Protein AF-A0A202DTF2-F1 (afdb_monomer)

Radius of gyration: 16.33 Å; Cα contacts (8 Å, |Δi|>4): 282; chains: 1; bounding box: 40×39×42 Å

Nearest PDB structures (foldseek):
  6gn6-assembly1_B  TM=9.237E-01  e=2.136E-14  Paenibacillus thiaminolyticus
  4jl2-assembly1_A  TM=9.033E-01  e=3.426E-12  Bacteroides thetaiotaomicron VPI-5482
  2wvv-assembly2_C  TM=9.113E-01  e=7.337E-12  Bacteroides thetaiotaomicron VPI-5482
  1hl9-assembly1_A  TM=7.626E-01  e=3.462E-09  Thermotoga maritima MSB8
  2wsp-assembly1_A  TM=7.696E-01  e=7.416E-09  Thermotoga maritima MSB8

Sequence (164 aa):
MAKQAGMKYIVITSKHHDGFCLWDSKQTDFDVMSTPFKRDILKELAEACRKHGLKLCFYHSIMDWHHPDYLPRRSWETERSTEGADYQRYIKYMKNQLAELLTDYGDLGVLWFDGEWESTWTPEMGHDLYNYVRNYQPDIIINNRVGAGRSGMEGLNRDGEYAG

Secondary structure (DSSP, 8-state):
-TTTTT--EEEEEEE-TT--BSS--TT-SSBGGGSTT-S-HHHHHHHHHHHHTPEEEEEEES--SS-TT--PPPTT-SS---TT--HHHHHHHHHHHHHHHHHHS-S-SEEEEE-TTSTTS-HHHHHHHHHHHHHH-TT-EE-TTSSS-B-GGG-PBPSS----

Structure (mmCIF, N/CA/C/O backbone):
data_AF-A0A202DTF2-F1
#
_entry.id   AF-A0A202DTF2-F1
#
loop_
_atom_site.group_PDB
_atom_site.id
_atom_site.type_symbol
_atom_site.label_atom_id
_atom_site.label_alt_id
_atom_site.label_comp_id
_atom_site.label_asym_id
_atom_site.label_entity_id
_atom_site.label_seq_id
_atom_site.pdbx_PDB_ins_code
_atom_site.Cartn_x
_atom_site.Cartn_y
_atom_site.Cartn_z
_atom_site.occupancy
_atom_site.B_iso_or_equiv
_atom_site.auth_seq_id
_atom_site.auth_comp_id
_atom_site.auth_asym_id
_atom_site.auth_atom_id
_atom_si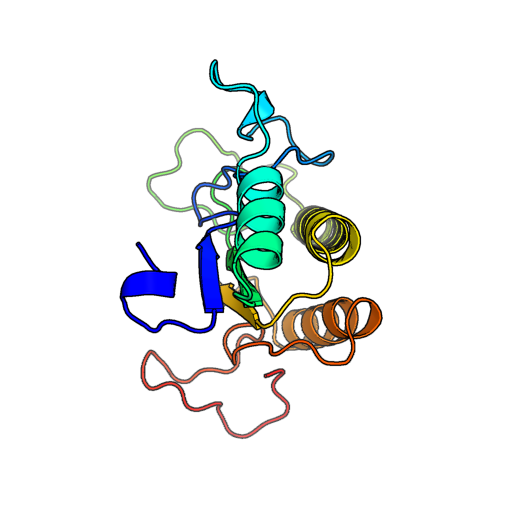te.pdbx_PDB_model_num
ATOM 1 N N . MET A 1 1 ? -24.387 -1.218 9.834 1.00 91.62 1 MET A N 1
ATOM 2 C CA . MET A 1 1 ? -24.079 -2.510 9.188 1.00 91.62 1 MET A CA 1
ATOM 3 C C . MET A 1 1 ? -23.075 -3.351 9.983 1.00 91.62 1 MET A C 1
ATOM 5 O O . MET A 1 1 ? -23.537 -4.163 10.767 1.00 91.62 1 MET A O 1
ATOM 9 N N . ALA A 1 2 ? -21.749 -3.150 9.887 1.00 96.75 2 ALA A N 1
ATOM 10 C CA . ALA A 1 2 ? -20.750 -4.048 10.509 1.00 96.75 2 ALA A CA 1
ATOM 11 C C . ALA A 1 2 ? -20.947 -4.278 12.024 1.00 96.75 2 ALA A C 1
ATOM 13 O O . ALA A 1 2 ? -21.015 -5.417 12.479 1.00 96.75 2 ALA A O 1
ATOM 14 N N . LYS A 1 3 ? -21.157 -3.205 12.802 1.00 96.00 3 LYS A N 1
ATOM 15 C CA . LYS A 1 3 ? -21.460 -3.307 14.242 1.00 96.00 3 LYS A CA 1
ATOM 16 C C . LYS A 1 3 ? -22.728 -4.120 14.535 1.00 96.00 3 LYS A C 1
ATOM 18 O O . LYS A 1 3 ? -22.747 -4.899 15.479 1.00 96.00 3 LYS A O 1
ATOM 23 N N . GLN A 1 4 ? -23.783 -3.936 13.738 1.00 97.00 4 GLN A N 1
ATOM 24 C CA . GLN A 1 4 ? -25.049 -4.667 13.904 1.00 97.00 4 GLN A CA 1
ATOM 25 C C . GLN A 1 4 ? -24.884 -6.153 13.575 1.00 97.00 4 GLN A C 1
ATOM 27 O O . GLN A 1 4 ? -25.537 -6.980 14.196 1.00 97.00 4 GLN A O 1
ATOM 32 N N . ALA A 1 5 ? -23.972 -6.488 12.660 1.00 98.00 5 ALA A N 1
ATOM 33 C CA . ALA A 1 5 ? -23.590 -7.865 12.361 1.00 98.00 5 ALA A CA 1
ATOM 34 C C . ALA A 1 5 ? -22.673 -8.495 13.433 1.00 98.00 5 ALA A C 1
ATOM 36 O O . ALA A 1 5 ? -22.264 -9.640 13.288 1.00 98.00 5 ALA A O 1
ATOM 37 N N . GLY A 1 6 ? -22.315 -7.762 14.496 1.00 98.00 6 GLY A N 1
ATOM 38 C CA . GLY A 1 6 ? -21.462 -8.263 15.578 1.00 98.00 6 GLY A CA 1
ATOM 39 C C . GLY A 1 6 ? -19.961 -8.276 15.269 1.00 98.00 6 GLY A C 1
ATOM 40 O O . GLY A 1 6 ? -19.181 -8.732 16.107 1.00 98.00 6 GLY A O 1
ATOM 41 N N . MET A 1 7 ? -19.540 -7.743 14.116 1.00 98.44 7 MET A N 1
ATOM 42 C CA . MET A 1 7 ? -18.126 -7.637 13.742 1.00 98.44 7 MET A CA 1
ATOM 43 C C . MET A 1 7 ? -17.355 -6.761 14.736 1.00 98.44 7 MET A C 1
ATOM 45 O O . MET A 1 7 ? -17.916 -5.855 15.358 1.00 98.44 7 MET A O 1
ATOM 49 N N . LYS A 1 8 ? -16.054 -7.032 14.876 1.00 98.19 8 LYS A N 1
ATOM 50 C CA . LYS A 1 8 ? -15.144 -6.298 15.776 1.00 98.19 8 LYS A CA 1
ATOM 51 C C . LYS A 1 8 ? -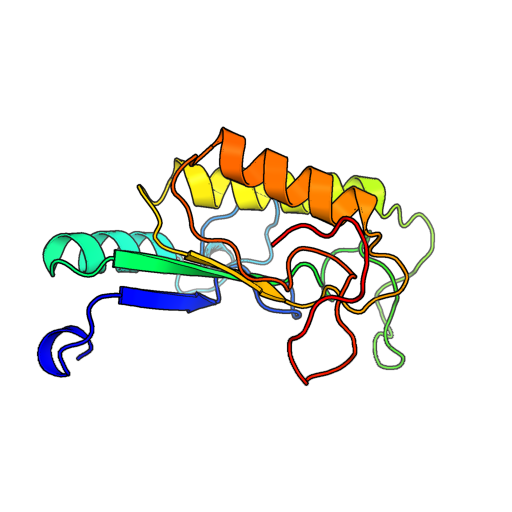14.093 -5.474 15.041 1.00 98.19 8 LYS A C 1
ATOM 53 O O . LYS A 1 8 ? -13.514 -4.568 15.631 1.00 98.19 8 LYS A O 1
ATOM 58 N N . TYR A 1 9 ? -13.878 -5.762 13.764 1.00 98.38 9 TYR A N 1
ATOM 59 C CA . TYR A 1 9 ? -12.930 -5.061 12.916 1.00 98.38 9 TYR A CA 1
ATOM 60 C C . TYR A 1 9 ? -13.428 -5.022 11.471 1.00 98.38 9 TYR A C 1
ATOM 62 O O . TYR A 1 9 ? -14.355 -5.751 11.109 1.00 98.38 9 TYR A O 1
ATOM 70 N N . ILE A 1 10 ? -12.820 -4.159 10.663 1.00 98.19 10 ILE A N 1
ATOM 71 C CA . ILE A 1 10 ? -13.033 -4.066 9.215 1.00 98.19 10 ILE A CA 1
ATOM 72 C C . ILE A 1 10 ? -11.659 -4.065 8.553 1.00 98.19 10 ILE A C 1
ATOM 74 O O . ILE A 1 10 ? -10.811 -3.282 8.961 1.00 98.19 10 ILE A O 1
ATOM 78 N N . VAL A 1 11 ? -11.461 -4.898 7.529 1.00 98.62 11 VAL A N 1
ATOM 79 C CA . VAL A 1 11 ? -10.317 -4.801 6.607 1.00 98.62 11 VAL A CA 1
ATOM 80 C C . VAL A 1 11 ? -10.834 -4.205 5.306 1.00 98.62 11 VAL A C 1
ATOM 82 O O . VAL A 1 11 ? -11.719 -4.791 4.684 1.00 98.62 11 VAL A O 1
ATOM 85 N N . ILE A 1 12 ? -10.316 -3.045 4.911 1.00 98.75 12 ILE A N 1
ATOM 86 C CA . ILE A 1 12 ? -10.685 -2.386 3.652 1.00 98.75 12 ILE A CA 1
ATOM 87 C C . ILE A 1 12 ? -9.476 -2.262 2.727 1.00 98.75 12 ILE A C 1
ATOM 89 O O . ILE A 1 12 ? -8.359 -2.039 3.187 1.00 98.75 12 ILE A O 1
ATOM 93 N N . THR A 1 13 ? -9.699 -2.388 1.422 1.00 98.81 13 THR A N 1
ATOM 94 C CA . THR A 1 13 ? -8.693 -2.128 0.388 1.00 98.81 13 THR A CA 1
ATOM 95 C C . THR A 1 13 ? -8.269 -0.665 0.425 1.00 98.81 13 THR A C 1
ATOM 97 O O . THR A 1 13 ? -9.034 0.196 0.009 1.00 98.81 13 THR A O 1
ATOM 100 N N . SER A 1 14 ? -7.062 -0.374 0.912 1.00 98.81 14 SER A N 1
ATOM 101 C CA . SER A 1 14 ? -6.480 0.969 0.788 1.00 98.81 14 SER A CA 1
ATOM 102 C C . SER A 1 14 ? -6.108 1.251 -0.669 1.00 98.81 14 SER A C 1
ATOM 104 O O . SER A 1 14 ? -6.544 2.251 -1.233 1.00 98.81 14 SER A O 1
ATOM 106 N N . LYS A 1 15 ? -5.367 0.315 -1.275 1.00 98.88 15 LYS A N 1
ATOM 107 C CA . LYS A 1 15 ? -4.959 0.268 -2.682 1.00 98.88 15 LYS A CA 1
ATOM 108 C C . LYS A 1 15 ? -5.003 -1.180 -3.172 1.00 98.88 15 LYS A C 1
ATOM 110 O O . LYS A 1 15 ? -4.487 -2.066 -2.482 1.00 98.88 15 LYS A O 1
ATOM 115 N N . HIS A 1 16 ? -5.605 -1.430 -4.334 1.00 98.75 16 HIS A N 1
ATOM 116 C CA . HIS A 1 16 ? -5.579 -2.743 -4.991 1.00 98.75 16 HIS A CA 1
ATOM 117 C C . HIS A 1 16 ? -4.465 -2.807 -6.053 1.00 98.75 16 HIS A C 1
ATOM 119 O O . HIS A 1 16 ? -3.661 -1.887 -6.169 1.00 98.75 16 HIS A O 1
ATOM 125 N N . HIS A 1 17 ? -4.378 -3.898 -6.820 1.00 98.12 17 HIS A N 1
ATOM 126 C CA . HIS A 1 17 ? -3.375 -4.038 -7.881 1.00 98.12 17 HIS A CA 1
ATOM 127 C C . HIS A 1 17 ? -3.495 -2.971 -8.974 1.00 98.12 17 HIS A C 1
ATOM 129 O O . HIS A 1 17 ? -2.508 -2.689 -9.638 1.00 98.12 17 HIS A O 1
ATOM 135 N N . ASP A 1 18 ? -4.675 -2.374 -9.169 1.00 97.44 18 ASP A N 1
ATOM 136 C CA . ASP A 1 18 ? -4.860 -1.274 -10.121 1.00 97.44 18 ASP A CA 1
ATOM 137 C C . ASP A 1 18 ? -4.082 -0.004 -9.744 1.00 97.44 18 ASP A C 1
ATOM 139 O O . ASP A 1 18 ? -3.877 0.834 -10.613 1.00 97.44 18 ASP A O 1
ATOM 143 N N . GLY A 1 19 ? -3.624 0.124 -8.494 1.00 98.25 19 GLY A N 1
ATOM 144 C CA . GLY A 1 19 ? -2.871 1.271 -7.993 1.00 98.25 19 GLY A CA 1
ATOM 145 C C . GLY A 1 19 ? -3.727 2.424 -7.455 1.00 98.25 19 GLY A C 1
ATOM 146 O O . GLY A 1 19 ? -3.171 3.381 -6.919 1.00 98.25 19 GLY A O 1
ATOM 147 N N . PHE A 1 20 ? -5.060 2.356 -7.545 1.00 98.81 20 PHE A N 1
ATOM 148 C CA . PHE A 1 20 ? -5.932 3.451 -7.120 1.00 98.81 20 PHE A CA 1
ATOM 149 C C . PHE A 1 20 ? -6.031 3.533 -5.595 1.00 98.81 20 PHE A C 1
ATOM 151 O O . PHE A 1 20 ? -6.396 2.563 -4.923 1.00 98.81 20 PHE A O 1
ATOM 158 N N . CYS A 1 21 ? -5.731 4.706 -5.042 1.00 98.88 21 CYS A N 1
ATOM 159 C CA . CYS A 1 21 ? -5.707 4.925 -3.598 1.00 98.88 21 CYS A CA 1
ATOM 160 C C . CYS A 1 21 ? -7.057 5.458 -3.087 1.00 98.88 21 CYS A C 1
ATOM 162 O O . CYS A 1 21 ? -7.572 6.462 -3.576 1.00 98.88 21 CYS A O 1
ATOM 164 N N . LEU A 1 22 ? -7.635 4.815 -2.063 1.00 98.88 22 LEU A N 1
ATOM 165 C CA . LEU A 1 22 ? -8.888 5.263 -1.425 1.00 98.88 22 LEU A CA 1
ATOM 166 C C . LEU A 1 22 ? -8.699 6.401 -0.404 1.00 98.88 22 LEU A C 1
ATOM 168 O O . LEU A 1 22 ? -9.644 6.759 0.304 1.00 98.88 22 LEU A O 1
ATOM 172 N N . TRP A 1 23 ? -7.497 6.960 -0.315 1.00 98.81 23 TRP A N 1
ATOM 173 C CA . TRP A 1 23 ? -7.150 8.066 0.569 1.00 98.81 23 TRP A CA 1
ATOM 174 C C . TRP A 1 23 ? -6.450 9.187 -0.196 1.00 98.81 23 TRP A C 1
ATOM 176 O O . TRP A 1 23 ? -6.119 9.006 -1.362 1.00 98.81 23 TRP A O 1
ATOM 186 N N . ASP A 1 24 ? -6.254 10.331 0.458 1.00 98.62 24 ASP A N 1
ATOM 187 C CA . ASP A 1 24 ? -5.501 11.475 -0.076 1.00 98.62 24 ASP A CA 1
ATOM 188 C C . ASP A 1 24 ? -3.991 11.193 0.019 1.00 98.62 24 ASP A C 1
ATOM 190 O O . ASP A 1 24 ? -3.358 11.486 1.040 1.00 98.62 24 ASP A O 1
ATOM 194 N N . SER A 1 25 ? -3.425 10.524 -0.993 1.00 98.56 25 SER A N 1
ATOM 195 C CA . SER A 1 25 ? -2.017 10.118 -0.958 1.00 98.56 25 SER A CA 1
ATOM 196 C C . SER A 1 25 ? -1.130 11.223 -1.503 1.00 98.56 25 SER A C 1
ATOM 198 O O . SER A 1 25 ? -1.290 11.674 -2.629 1.00 98.56 25 SER A O 1
ATOM 200 N N . LYS A 1 26 ? -0.077 11.594 -0.769 1.00 98.56 26 LYS A N 1
ATOM 201 C CA . LYS A 1 26 ? 0.871 12.619 -1.248 1.00 98.56 26 LYS A CA 1
ATOM 202 C C . LYS A 1 26 ? 1.859 12.064 -2.272 1.00 98.56 26 LYS A C 1
ATOM 204 O O . LYS A 1 26 ? 2.705 12.806 -2.767 1.00 98.56 26 LYS A O 1
ATOM 209 N N . GLN A 1 27 ? 1.807 10.759 -2.544 1.00 98.50 27 GLN A N 1
ATOM 210 C CA . GLN A 1 27 ? 2.732 10.093 -3.455 1.00 98.50 27 GLN A CA 1
ATOM 211 C C . GLN A 1 27 ? 2.205 10.017 -4.895 1.00 98.50 27 GLN A C 1
ATOM 213 O O . GLN A 1 27 ? 2.994 9.764 -5.804 1.00 98.50 27 GLN A O 1
ATOM 218 N N . THR A 1 28 ? 0.900 10.181 -5.129 1.00 98.38 28 THR A N 1
ATOM 219 C CA . THR A 1 28 ? 0.294 10.012 -6.457 1.00 98.38 28 THR A CA 1
ATOM 220 C C . THR A 1 28 ? -0.975 10.836 -6.612 1.00 98.38 28 THR A C 1
ATOM 222 O O . THR A 1 28 ? -1.715 10.995 -5.655 1.00 98.38 28 THR A O 1
ATOM 225 N N . ASP A 1 29 ? -1.265 11.268 -7.838 1.00 98.19 29 ASP A N 1
ATOM 226 C CA . ASP A 1 29 ? -2.572 11.826 -8.192 1.00 98.19 29 ASP A CA 1
ATOM 227 C C . ASP A 1 29 ? -3.587 10.726 -8.571 1.00 98.19 29 ASP A C 1
ATOM 229 O O . ASP A 1 29 ? -4.739 11.027 -8.874 1.00 98.19 29 ASP A O 1
ATOM 233 N N . PHE A 1 30 ? -3.205 9.443 -8.603 1.00 98.50 30 PHE A N 1
ATOM 234 C CA . PHE A 1 30 ? -4.118 8.338 -8.919 1.00 98.50 30 PHE A CA 1
ATOM 235 C C . PHE A 1 30 ? -4.871 7.856 -7.674 1.00 98.50 30 PHE A C 1
ATOM 237 O O . PHE A 1 30 ? -4.721 6.728 -7.196 1.00 98.50 30 PHE A O 1
ATOM 244 N N . ASP A 1 31 ? -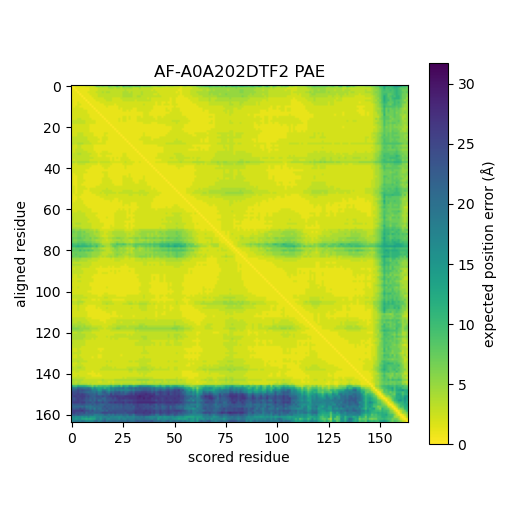5.683 8.756 -7.130 1.00 98.75 31 ASP A N 1
ATOM 245 C CA . ASP A 1 31 ? -6.387 8.561 -5.872 1.00 98.75 31 ASP A CA 1
ATOM 246 C C . ASP A 1 31 ? -7.810 9.147 -5.863 1.00 98.75 31 ASP A C 1
ATOM 248 O O . ASP A 1 31 ? -8.303 9.744 -6.833 1.00 98.75 31 ASP A O 1
ATOM 252 N N . VAL A 1 32 ? -8.506 8.964 -4.739 1.00 98.69 32 VAL A N 1
ATOM 253 C CA . VAL A 1 32 ? -9.874 9.457 -4.543 1.00 98.69 32 VAL A CA 1
ATOM 254 C C . VAL A 1 32 ? -9.986 10.976 -4.682 1.00 98.69 32 VAL A C 1
ATOM 256 O O . VAL A 1 32 ? -11.031 11.472 -5.128 1.00 98.69 32 VAL A O 1
ATOM 259 N N . MET A 1 33 ? -8.920 11.717 -4.381 1.00 98.50 33 MET A N 1
ATOM 260 C CA . MET A 1 33 ? -8.880 13.171 -4.474 1.00 98.50 33 MET A CA 1
ATOM 261 C C . MET A 1 33 ? -8.778 13.664 -5.913 1.00 98.50 33 MET A C 1
ATOM 263 O O . MET A 1 33 ? -9.146 14.809 -6.177 1.00 98.50 33 MET A O 1
ATOM 267 N N . SER A 1 34 ? -8.446 12.805 -6.873 1.00 98.44 34 SER A N 1
ATOM 268 C CA . SE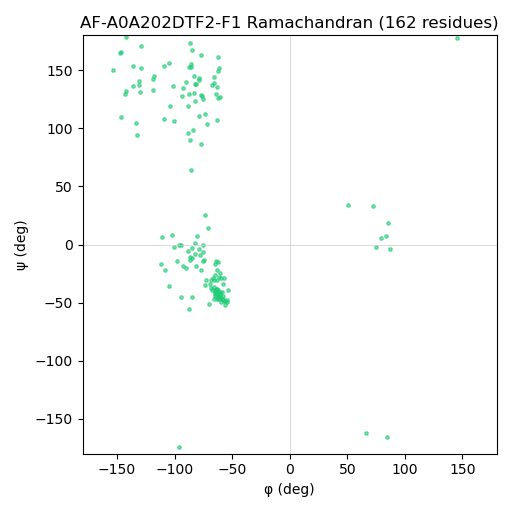R A 1 34 ? -8.559 13.098 -8.308 1.00 98.44 34 SER A CA 1
ATOM 269 C C . SER A 1 34 ? -9.945 12.829 -8.902 1.00 98.44 34 SER A C 1
ATOM 271 O O . SER A 1 34 ? -10.273 13.350 -9.967 1.00 98.44 34 SER A O 1
ATOM 273 N N . THR A 1 35 ? -10.846 12.161 -8.182 1.00 98.50 35 THR A N 1
ATOM 274 C CA . THR A 1 35 ? -12.234 11.923 -8.634 1.00 98.50 35 THR A CA 1
ATOM 275 C C . THR A 1 35 ? -13.168 13.102 -8.318 1.00 98.50 35 THR A C 1
ATOM 277 O O . THR A 1 35 ? -12.810 13.951 -7.506 1.00 98.50 35 THR A O 1
ATOM 280 N N . PRO A 1 36 ? -14.396 13.182 -8.867 1.00 98.56 36 PRO A N 1
ATOM 281 C CA . PRO A 1 36 ? -15.383 14.181 -8.437 1.00 98.56 36 PRO A CA 1
ATOM 282 C C . PRO A 1 36 ? -15.822 14.074 -6.964 1.00 98.56 36 PRO A C 1
ATOM 284 O O . PRO A 1 36 ? -16.434 15.010 -6.457 1.00 98.56 36 PRO A O 1
ATOM 287 N N . PHE A 1 37 ? -15.539 12.958 -6.275 1.00 98.56 37 PHE A N 1
ATOM 288 C CA . PHE A 1 37 ? -15.971 12.740 -4.890 1.00 98.56 37 PHE A CA 1
ATOM 289 C C . PHE A 1 37 ? -15.175 13.574 -3.872 1.00 98.56 37 PHE A C 1
ATOM 291 O O . PHE A 1 37 ? -15.762 14.041 -2.896 1.00 98.56 37 PHE A O 1
ATOM 298 N N . LYS A 1 38 ? -13.873 13.802 -4.123 1.00 97.56 38 LYS A N 1
ATOM 299 C CA . LYS A 1 38 ? -12.989 14.740 -3.392 1.00 97.56 38 LYS A CA 1
ATOM 300 C C . LYS A 1 38 ? -13.000 14.599 -1.860 1.00 97.56 38 LYS A C 1
ATOM 302 O O . LYS A 1 38 ? -12.894 15.594 -1.143 1.00 97.56 38 LYS A O 1
ATOM 307 N N . ARG A 1 39 ? -13.165 13.378 -1.349 1.00 98.56 39 ARG A N 1
ATOM 308 C CA . ARG A 1 39 ? -13.201 13.076 0.088 1.00 98.56 39 ARG A CA 1
ATOM 309 C C . ARG A 1 39 ? -12.365 11.839 0.374 1.00 98.56 39 ARG A C 1
ATOM 311 O O . ARG A 1 39 ? -12.489 10.845 -0.338 1.00 98.56 39 ARG A O 1
ATOM 318 N N . ASP A 1 40 ? -11.572 11.902 1.437 1.00 98.69 40 ASP A N 1
ATOM 319 C CA . ASP A 1 40 ? -10.764 10.779 1.909 1.00 98.69 40 ASP A CA 1
ATOM 320 C C . ASP A 1 40 ? -11.670 9.706 2.538 1.00 98.69 40 ASP A C 1
ATOM 322 O O . ASP A 1 40 ? -12.163 9.847 3.664 1.00 98.69 40 ASP A O 1
ATOM 326 N N . ILE A 1 41 ? -11.899 8.625 1.788 1.00 98.75 41 ILE A N 1
ATOM 327 C CA . ILE A 1 41 ? -12.776 7.522 2.194 1.00 98.75 41 ILE A CA 1
ATOM 328 C C . ILE A 1 41 ? -12.201 6.806 3.418 1.00 98.75 41 ILE A C 1
ATOM 330 O O . ILE A 1 41 ? -12.957 6.436 4.323 1.00 98.75 41 ILE A O 1
ATOM 334 N N . LEU A 1 42 ? -10.880 6.606 3.471 1.00 98.81 42 LEU A N 1
ATOM 335 C CA . LEU A 1 42 ? -10.248 5.903 4.585 1.00 98.81 42 LEU A CA 1
ATOM 336 C C . LEU A 1 42 ? -10.328 6.719 5.874 1.00 98.81 42 LEU A C 1
ATOM 338 O O . LEU A 1 42 ? -10.581 6.144 6.933 1.00 98.81 42 LEU A O 1
ATOM 342 N N . LYS A 1 43 ? -10.197 8.047 5.797 1.00 98.69 43 LYS A N 1
ATOM 343 C CA . LYS A 1 43 ? -10.306 8.930 6.966 1.00 98.69 43 LYS A CA 1
ATOM 344 C C . LYS A 1 43 ? -11.713 8.919 7.547 1.00 98.69 43 LYS A C 1
ATOM 346 O O . LYS A 1 43 ? -11.884 8.726 8.751 1.00 98.69 43 LYS A O 1
ATOM 351 N N . GLU A 1 44 ? -12.728 9.046 6.698 1.00 98.69 44 GLU A N 1
ATOM 352 C CA . GLU A 1 44 ? -14.123 8.971 7.138 1.00 98.69 44 GLU A CA 1
ATOM 353 C C . GLU A 1 44 ? -14.465 7.602 7.738 1.00 98.69 44 GLU A C 1
ATOM 355 O O . GLU A 1 44 ? -15.157 7.510 8.760 1.00 98.69 44 GLU A O 1
ATOM 360 N N . LEU A 1 45 ? -13.939 6.521 7.151 1.00 98.56 45 LEU A N 1
ATOM 361 C CA . LEU A 1 45 ? -14.113 5.181 7.698 1.00 98.56 45 LEU A CA 1
ATOM 362 C C . LEU A 1 45 ? -13.383 5.007 9.035 1.00 98.56 45 LEU A C 1
ATOM 364 O O . LEU A 1 45 ? -13.939 4.381 9.940 1.00 98.56 45 LEU A O 1
ATOM 368 N N . ALA A 1 46 ? -12.180 5.562 9.192 1.00 98.56 46 ALA A N 1
ATOM 369 C CA . ALA A 1 46 ? -11.429 5.525 10.443 1.00 98.56 46 ALA A CA 1
ATOM 370 C C . ALA A 1 46 ? -12.198 6.219 11.575 1.00 98.56 46 ALA A C 1
ATOM 372 O O . ALA A 1 46 ? -12.364 5.664 12.669 1.00 98.56 46 ALA A O 1
ATOM 373 N N . GLU A 1 47 ? -12.758 7.396 11.297 1.00 98.56 47 GLU A N 1
ATOM 374 C CA . GLU A 1 47 ? -13.605 8.128 12.237 1.00 98.56 47 GLU A CA 1
ATOM 375 C C . GLU A 1 47 ? -14.865 7.337 12.612 1.00 98.56 47 GLU A C 1
ATOM 377 O O . GLU A 1 47 ? -15.201 7.229 13.798 1.00 98.56 47 GLU A O 1
ATOM 382 N N . ALA A 1 48 ? -15.530 6.724 11.628 1.00 98.31 48 ALA A N 1
ATOM 383 C CA . ALA A 1 48 ? -16.699 5.884 11.859 1.00 98.31 48 ALA A CA 1
ATOM 384 C C . ALA A 1 48 ? -16.364 4.623 12.677 1.00 98.31 48 ALA A C 1
ATOM 386 O O . ALA A 1 48 ? -17.102 4.276 13.604 1.00 98.31 48 ALA A O 1
ATOM 387 N N . CYS A 1 49 ? -15.244 3.956 12.388 1.00 98.31 49 CYS A N 1
ATOM 388 C CA . CYS A 1 49 ? -14.778 2.787 13.132 1.00 98.31 49 CYS A CA 1
ATOM 389 C C . CYS A 1 49 ? -14.536 3.137 14.603 1.00 98.31 49 CYS A C 1
ATOM 391 O O . CYS A 1 49 ? -15.113 2.498 15.488 1.00 98.31 49 CYS A O 1
ATOM 393 N N . ARG A 1 50 ? -13.802 4.227 14.865 1.00 97.62 50 ARG A N 1
ATOM 394 C CA . ARG A 1 50 ? -13.562 4.748 16.218 1.00 97.62 50 ARG A CA 1
ATOM 395 C C . ARG A 1 50 ? -14.867 5.071 16.946 1.00 97.62 50 ARG A C 1
ATOM 397 O O . ARG A 1 50 ? -15.061 4.628 18.075 1.00 97.62 50 ARG A O 1
ATOM 404 N N . LYS A 1 51 ? -15.798 5.773 16.291 1.00 98.12 51 LYS A N 1
ATOM 405 C CA . LYS A 1 51 ? -17.120 6.105 16.856 1.00 98.12 51 LYS A CA 1
ATOM 406 C C . LYS A 1 51 ? -17.917 4.863 17.257 1.00 98.12 51 LYS A C 1
ATOM 408 O O . LYS A 1 51 ? -18.695 4.898 18.211 1.00 98.12 51 LYS A O 1
ATOM 413 N N . HIS A 1 52 ? -17.766 3.770 16.517 1.00 97.81 52 HIS A N 1
ATOM 414 C CA . HIS A 1 52 ? -18.564 2.565 16.709 1.00 97.81 52 HIS A CA 1
ATOM 415 C C . HIS A 1 52 ? -17.861 1.450 17.490 1.00 97.81 52 HIS A C 1
ATOM 417 O O . HIS A 1 52 ? -18.526 0.456 17.797 1.00 97.81 52 HIS A O 1
ATOM 423 N N . GLY A 1 53 ? -16.597 1.642 17.882 1.00 97.25 53 GLY A N 1
ATOM 424 C CA . GLY A 1 53 ? -15.802 0.647 18.604 1.00 97.25 53 GLY A CA 1
ATOM 425 C C . GLY A 1 53 ? -15.380 -0.530 17.722 1.00 97.25 53 GLY A C 1
ATOM 426 O O . GLY A 1 53 ? -15.348 -1.664 18.193 1.00 97.25 53 GLY A O 1
ATOM 427 N N . LEU A 1 54 ? -15.131 -0.275 16.435 1.00 98.31 54 LEU A N 1
ATOM 428 C CA . LEU A 1 54 ? -14.572 -1.240 15.490 1.00 98.31 54 LEU A CA 1
ATOM 429 C C . LEU A 1 54 ? -13.084 -0.939 15.300 1.00 98.31 54 LEU A C 1
ATOM 431 O O . LEU A 1 54 ? -12.710 0.222 15.136 1.00 98.31 54 LEU A O 1
ATOM 435 N N . LYS A 1 55 ? -12.241 -1.972 15.293 1.00 98.44 55 LYS A N 1
ATOM 436 C CA . LYS A 1 55 ? -10.824 -1.831 14.945 1.00 98.44 55 LYS A CA 1
ATOM 437 C C . LYS A 1 55 ? -10.693 -1.676 13.427 1.00 98.44 55 LYS A C 1
ATOM 439 O O . LYS A 1 55 ? -11.253 -2.471 12.670 1.00 98.44 55 LYS A O 1
ATOM 444 N N . LEU A 1 56 ? -9.990 -0.641 12.984 1.00 98.69 56 LEU A N 1
ATOM 445 C CA . LEU A 1 56 ? -9.704 -0.438 11.568 1.00 98.69 56 LEU A CA 1
ATOM 446 C C . LEU A 1 56 ? -8.494 -1.279 11.161 1.00 98.69 56 LEU A C 1
ATOM 448 O O . LEU A 1 56 ? -7.499 -1.338 11.883 1.00 98.69 56 LEU A O 1
ATOM 452 N N . CYS A 1 57 ? -8.583 -1.905 9.999 1.00 98.81 57 CYS A N 1
ATOM 453 C CA . CYS A 1 57 ? -7.512 -2.651 9.367 1.00 98.81 57 CYS A CA 1
ATOM 454 C C . CYS A 1 57 ? -7.470 -2.301 7.877 1.00 98.81 57 CYS A C 1
ATOM 456 O O . CYS A 1 57 ? -8.501 -1.986 7.272 1.00 98.81 57 CYS A O 1
ATOM 458 N N . PHE A 1 58 ? -6.298 -2.434 7.268 1.00 98.88 58 PHE A N 1
ATOM 459 C CA . PHE A 1 58 ? -6.121 -2.184 5.844 1.00 98.88 58 PHE A CA 1
ATOM 460 C C . PHE A 1 58 ? -5.644 -3.425 5.111 1.00 98.88 58 PHE A C 1
ATOM 462 O O . PHE A 1 58 ? -4.824 -4.185 5.609 1.00 98.88 58 PHE A O 1
ATOM 469 N N . TYR A 1 59 ? -6.163 -3.596 3.905 1.00 98.81 59 TYR A N 1
ATOM 470 C CA . TYR A 1 59 ? -5.533 -4.356 2.842 1.00 98.81 59 TYR A CA 1
ATOM 471 C C . TYR A 1 59 ? -4.657 -3.399 2.028 1.00 98.81 59 TYR A C 1
ATOM 473 O O . TYR A 1 59 ? -5.086 -2.272 1.755 1.00 98.81 59 TYR A O 1
ATOM 481 N N . HIS A 1 60 ? -3.472 -3.832 1.606 1.00 98.81 60 HIS A N 1
ATOM 482 C CA . HIS A 1 60 ? -2.613 -3.064 0.708 1.00 98.81 60 HIS A CA 1
ATOM 483 C C . HIS A 1 60 ? -1.890 -3.975 -0.285 1.00 98.81 60 HIS A C 1
ATOM 485 O O . HIS A 1 60 ? -1.247 -4.949 0.096 1.00 98.81 60 HIS A O 1
ATOM 491 N N . SER A 1 61 ? -1.966 -3.637 -1.567 1.00 98.62 61 SER A N 1
ATOM 492 C CA . SER A 1 61 ? -1.258 -4.367 -2.613 1.00 98.62 61 SER A CA 1
ATOM 493 C C . SER A 1 61 ? 0.203 -3.913 -2.734 1.00 98.62 61 SER A C 1
ATOM 495 O O . SER A 1 61 ? 0.464 -2.741 -3.000 1.00 98.62 61 SER A O 1
ATOM 497 N N . ILE A 1 62 ? 1.146 -4.853 -2.613 1.00 98.25 62 ILE A N 1
ATOM 498 C CA . ILE A 1 62 ? 2.557 -4.697 -3.013 1.00 98.25 62 ILE A CA 1
ATOM 499 C C . ILE A 1 62 ? 2.653 -4.544 -4.532 1.00 98.25 62 ILE A C 1
ATOM 501 O O . ILE A 1 62 ? 3.546 -3.873 -5.042 1.00 98.25 62 ILE A O 1
ATOM 505 N N . MET A 1 63 ? 1.725 -5.152 -5.266 1.00 97.69 63 MET A N 1
ATOM 506 C CA . MET A 1 63 ? 1.611 -5.021 -6.711 1.00 97.69 63 MET A CA 1
ATOM 507 C C . MET A 1 63 ? 0.937 -3.719 -7.124 1.00 97.69 63 MET A C 1
ATOM 509 O O . MET A 1 63 ? -0.038 -3.303 -6.501 1.00 97.69 63 MET A O 1
ATOM 513 N N . ASP A 1 64 ? 1.414 -3.110 -8.206 1.00 98.19 64 ASP A N 1
ATOM 514 C CA . ASP A 1 64 ? 0.850 -1.865 -8.718 1.00 98.19 64 ASP A CA 1
ATOM 515 C C . ASP A 1 64 ? 0.939 -1.817 -10.249 1.00 98.19 64 ASP A C 1
ATOM 517 O O . ASP A 1 64 ? 2.020 -1.734 -10.832 1.00 98.19 64 ASP A O 1
ATOM 521 N N . TRP A 1 65 ? -0.200 -1.919 -10.927 1.00 97.38 65 TRP A N 1
ATOM 522 C CA . TRP A 1 65 ? -0.312 -1.871 -12.387 1.00 97.38 65 TRP A CA 1
ATOM 523 C C . TRP A 1 65 ? -0.320 -0.444 -12.938 1.00 97.38 65 TRP A C 1
ATOM 525 O O . TRP A 1 65 ? -0.216 -0.271 -14.150 1.00 97.38 65 TRP A O 1
ATOM 535 N N . HIS A 1 66 ? -0.387 0.569 -12.072 1.00 96.75 66 HIS A N 1
ATOM 536 C CA . HIS A 1 66 ? -0.360 1.971 -12.462 1.00 96.75 66 HIS A CA 1
ATOM 537 C C . HIS A 1 66 ? 1.057 2.550 -12.408 1.00 96.75 66 HIS A C 1
ATOM 539 O O . HIS A 1 66 ? 1.495 3.210 -13.350 1.00 96.75 66 HIS A O 1
ATOM 545 N N . HIS A 1 67 ? 1.811 2.278 -11.339 1.00 97.75 67 HIS A N 1
ATOM 546 C CA . HIS A 1 67 ? 3.088 2.952 -11.099 1.00 97.75 67 HIS A CA 1
ATOM 547 C C . HIS A 1 67 ? 4.130 2.636 -12.195 1.00 97.75 67 HIS A C 1
ATOM 549 O O . HIS A 1 67 ? 4.385 1.458 -12.468 1.00 97.75 67 HIS A O 1
ATOM 555 N N . PRO A 1 68 ? 4.795 3.634 -12.811 1.00 97.06 68 PRO A N 1
ATOM 556 C CA . PRO A 1 68 ? 5.716 3.411 -13.934 1.00 97.06 68 PRO A CA 1
ATOM 557 C C . PRO A 1 68 ? 6.936 2.556 -13.561 1.00 97.06 68 PRO A C 1
ATOM 559 O O . PRO A 1 68 ? 7.433 1.788 -14.379 1.00 97.06 68 PRO A O 1
ATOM 562 N N . ASP A 1 69 ? 7.389 2.628 -12.311 1.00 98.00 69 ASP A N 1
ATOM 563 C CA . ASP A 1 69 ? 8.556 1.873 -11.840 1.00 98.00 69 ASP A CA 1
ATOM 564 C C . ASP A 1 69 ? 8.260 0.448 -11.335 1.00 98.00 69 ASP A C 1
ATOM 566 O O . ASP A 1 69 ? 9.192 -0.335 -11.143 1.00 98.00 69 ASP A O 1
ATOM 570 N N . TYR A 1 70 ? 6.994 0.085 -11.095 1.00 97.88 70 TYR A N 1
ATOM 571 C CA . TYR A 1 70 ? 6.671 -1.271 -10.631 1.00 97.88 70 TYR A CA 1
ATOM 572 C C . TYR A 1 70 ? 6.974 -2.275 -11.733 1.00 97.88 70 TYR A C 1
ATOM 574 O O . TYR A 1 70 ? 6.590 -2.012 -12.852 1.00 97.88 70 TYR A O 1
ATOM 582 N N . LEU A 1 71 ? 7.580 -3.429 -11.469 1.00 96.25 71 LEU A N 1
ATOM 583 C CA . LEU A 1 71 ? 7.795 -4.501 -12.451 1.00 96.25 71 LEU A CA 1
ATOM 584 C C . LEU A 1 71 ? 7.293 -5.831 -11.861 1.00 96.25 71 LEU A C 1
ATOM 586 O O . LEU A 1 71 ? 7.365 -5.987 -10.639 1.00 96.25 71 LEU A O 1
ATOM 590 N N . PRO A 1 72 ? 6.845 -6.804 -12.680 1.00 95.31 72 PRO A N 1
ATOM 591 C CA . PRO A 1 72 ? 6.852 -6.831 -14.149 1.00 95.31 72 PRO A CA 1
ATOM 592 C C . PRO A 1 72 ? 5.627 -6.162 -14.799 1.00 95.31 72 PRO A C 1
ATOM 594 O O . PRO A 1 72 ? 4.672 -5.775 -14.129 1.00 95.31 72 PRO A O 1
ATOM 597 N N . ARG A 1 73 ? 5.657 -6.050 -16.136 1.00 94.25 73 ARG A N 1
ATOM 598 C CA . ARG A 1 73 ? 4.480 -5.723 -16.958 1.00 94.25 73 ARG A CA 1
ATOM 599 C C . ARG A 1 73 ? 3.654 -6.970 -17.234 1.00 94.25 73 ARG A C 1
ATOM 601 O O . ARG A 1 73 ? 4.193 -8.055 -17.449 1.00 94.25 73 ARG A O 1
ATOM 608 N N . ARG A 1 74 ? 2.344 -6.797 -17.296 1.00 92.81 74 ARG A N 1
ATOM 609 C CA . ARG A 1 74 ? 1.396 -7.783 -17.802 1.00 92.81 74 ARG A CA 1
ATOM 610 C C . ARG A 1 74 ? 1.266 -7.675 -19.313 1.00 92.81 74 ARG A C 1
ATOM 612 O O . ARG A 1 74 ? 1.470 -6.616 -19.892 1.00 92.81 74 ARG A O 1
ATOM 619 N N . SER A 1 75 ? 0.873 -8.771 -19.955 1.00 92.88 75 SER A N 1
ATOM 620 C CA . SER A 1 75 ? 0.724 -8.827 -21.416 1.00 92.88 75 SER A CA 1
ATOM 621 C C . SER A 1 75 ? -0.350 -7.885 -21.969 1.00 92.88 75 SER A C 1
ATOM 623 O O . SER A 1 75 ? -0.306 -7.543 -23.145 1.00 92.88 75 SER A O 1
ATOM 625 N N . TRP A 1 76 ? -1.309 -7.472 -21.137 1.00 92.56 76 TRP A N 1
ATOM 626 C CA . TRP A 1 76 ? -2.366 -6.526 -21.500 1.00 92.56 76 TRP A CA 1
ATOM 627 C C . TRP A 1 76 ? -1.986 -5.058 -21.274 1.00 92.56 76 TRP A C 1
ATOM 629 O O . TRP A 1 76 ? -2.763 -4.172 -21.620 1.00 92.56 76 TRP A O 1
ATOM 639 N N . GLU A 1 77 ? -0.822 -4.775 -20.690 1.00 91.88 77 GLU A N 1
ATOM 640 C CA . GLU A 1 77 ? -0.358 -3.405 -20.488 1.00 91.88 77 GLU A CA 1
ATOM 641 C C . GLU A 1 77 ? 0.324 -2.889 -21.755 1.00 91.88 77 GLU A C 1
ATOM 643 O O . GLU A 1 77 ? 1.494 -3.168 -22.009 1.00 91.88 77 GLU A O 1
ATOM 648 N N . THR A 1 78 ? -0.411 -2.125 -22.561 1.00 89.38 78 THR A N 1
ATOM 649 C CA . THR A 1 78 ? 0.088 -1.606 -23.845 1.00 89.38 78 THR A CA 1
ATOM 650 C C . THR A 1 78 ? 0.775 -0.246 -23.738 1.00 89.38 78 THR A C 1
ATOM 652 O O . THR A 1 78 ? 1.530 0.121 -24.632 1.00 89.38 78 THR A O 1
ATOM 655 N N . GLU A 1 79 ? 0.519 0.511 -22.667 1.00 90.75 79 GLU A N 1
ATOM 656 C CA . GLU A 1 79 ? 0.933 1.921 -22.550 1.00 90.75 79 GLU A CA 1
ATOM 657 C C . GLU A 1 79 ? 2.081 2.148 -21.554 1.00 90.75 79 GLU A C 1
ATOM 659 O O . GLU A 1 79 ? 2.810 3.135 -21.651 1.00 90.75 79 GLU A O 1
ATOM 664 N N . ARG A 1 80 ? 2.286 1.231 -20.601 1.00 93.31 80 ARG A N 1
ATOM 665 C CA . ARG A 1 80 ? 3.298 1.379 -19.549 1.00 93.31 80 ARG A CA 1
ATOM 666 C C . ARG A 1 80 ? 4.642 0.810 -20.015 1.00 93.31 80 ARG A C 1
ATOM 668 O O . ARG A 1 80 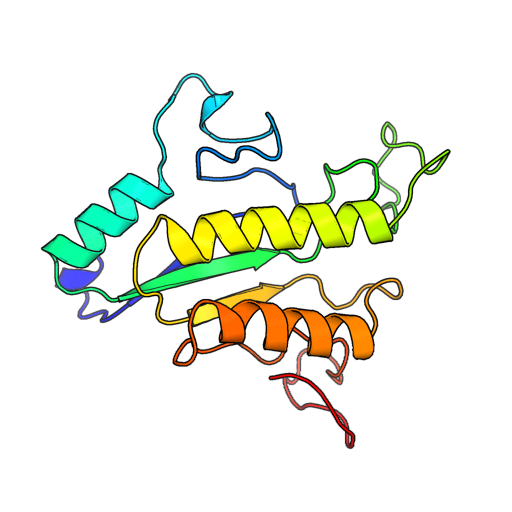? 4.894 -0.385 -19.885 1.00 93.31 80 ARG A O 1
ATOM 675 N N . SER A 1 81 ? 5.532 1.658 -20.533 1.00 91.69 81 SER A N 1
ATOM 676 C CA . SER A 1 81 ? 6.886 1.243 -20.953 1.00 91.69 81 SER A CA 1
ATOM 677 C C . SER A 1 81 ? 7.724 0.706 -19.782 1.00 91.69 81 SER A C 1
ATOM 679 O O . SER A 1 81 ? 7.551 1.137 -18.641 1.00 91.69 81 SER A O 1
ATOM 681 N N . THR A 1 82 ? 8.637 -0.235 -20.044 1.00 94.44 82 THR A N 1
ATOM 682 C CA . THR A 1 82 ? 9.683 -0.662 -19.089 1.00 94.44 82 THR A CA 1
ATOM 683 C C . THR A 1 82 ? 10.939 0.206 -19.157 1.00 94.44 82 THR A C 1
ATOM 685 O O . THR A 1 82 ? 11.824 0.065 -18.317 1.00 94.44 82 THR A O 1
ATOM 688 N N . GLU A 1 83 ? 11.059 1.066 -20.168 1.00 95.69 83 GLU A N 1
ATOM 689 C CA . GLU A 1 83 ? 12.217 1.939 -20.338 1.00 95.69 83 GLU A CA 1
ATOM 690 C C . GLU A 1 83 ? 12.343 2.908 -19.156 1.00 95.69 83 GLU A C 1
ATOM 692 O O . GLU A 1 83 ? 11.395 3.601 -18.796 1.00 95.69 83 GLU A O 1
ATOM 697 N N . GLY A 1 84 ? 13.519 2.925 -18.525 1.00 95.44 84 GLY A N 1
ATOM 698 C CA . GLY A 1 84 ? 13.802 3.781 -17.373 1.00 95.44 84 GLY A CA 1
ATOM 699 C C . GLY A 1 84 ? 13.162 3.343 -16.051 1.00 95.44 84 GLY A C 1
ATOM 700 O O . GLY A 1 84 ? 13.428 3.993 -15.039 1.00 95.44 84 GLY A O 1
ATOM 701 N N . ALA A 1 85 ? 12.373 2.262 -16.027 1.00 97.06 85 ALA A N 1
ATOM 702 C CA . ALA A 1 85 ? 11.737 1.757 -14.812 1.00 97.06 85 ALA A CA 1
ATOM 703 C C . ALA A 1 85 ? 12.777 1.293 -13.777 1.00 97.06 85 ALA A C 1
ATOM 705 O O . ALA A 1 85 ? 13.729 0.586 -14.110 1.00 97.06 85 ALA A O 1
ATOM 706 N N . ASP A 1 86 ? 12.573 1.666 -12.514 1.00 97.69 86 ASP A N 1
ATOM 707 C CA . ASP A 1 86 ? 13.454 1.299 -11.400 1.00 97.69 86 ASP A CA 1
ATOM 708 C C . ASP A 1 86 ? 12.651 0.809 -10.199 1.00 97.69 86 ASP A C 1
ATOM 710 O O . ASP A 1 86 ? 12.092 1.591 -9.426 1.00 97.69 86 ASP A O 1
ATOM 714 N N . TYR A 1 87 ? 12.659 -0.503 -9.995 1.00 97.50 87 TYR A N 1
ATOM 715 C CA . TYR A 1 87 ? 11.880 -1.133 -8.939 1.00 97.50 87 TYR A CA 1
ATOM 716 C C . TYR A 1 87 ? 12.196 -0.585 -7.537 1.00 97.50 87 TYR A C 1
ATOM 718 O O . TYR A 1 87 ? 11.303 -0.527 -6.697 1.00 97.50 87 TYR A O 1
ATOM 726 N N . GLN A 1 88 ? 13.417 -0.100 -7.272 1.00 98.06 88 GLN A N 1
ATOM 727 C CA . GLN A 1 88 ? 13.759 0.485 -5.968 1.00 98.06 88 GLN A CA 1
ATOM 728 C C . GLN A 1 88 ? 13.051 1.820 -5.721 1.00 98.06 88 GLN A C 1
ATOM 730 O O . GLN A 1 88 ? 12.659 2.110 -4.585 1.00 98.06 88 GLN A O 1
ATOM 735 N N . ARG A 1 89 ? 12.821 2.624 -6.770 1.00 98.56 89 ARG A N 1
ATOM 736 C CA . ARG A 1 89 ? 11.981 3.827 -6.656 1.00 98.56 89 ARG A CA 1
ATOM 737 C C . ARG A 1 89 ? 10.542 3.459 -6.322 1.00 98.56 89 ARG A C 1
ATOM 739 O O . ARG A 1 89 ? 9.951 4.111 -5.463 1.00 98.56 89 ARG A O 1
ATOM 746 N N . TYR A 1 90 ? 10.023 2.379 -6.909 1.00 98.56 90 TYR A N 1
ATOM 747 C CA . TYR A 1 90 ? 8.714 1.850 -6.533 1.00 98.56 90 TYR A CA 1
ATOM 748 C C . TYR A 1 90 ? 8.670 1.374 -5.069 1.00 98.56 90 TYR A C 1
ATOM 750 O O . TYR A 1 90 ? 7.738 1.726 -4.349 1.00 98.56 90 TYR A O 1
ATOM 758 N N . ILE A 1 91 ? 9.687 0.647 -4.585 1.00 98.56 91 ILE A N 1
ATOM 759 C CA . ILE A 1 91 ? 9.735 0.225 -3.172 1.00 98.56 91 ILE A CA 1
ATOM 760 C C . ILE A 1 91 ? 9.679 1.436 -2.238 1.00 98.56 91 ILE A C 1
ATOM 762 O O . ILE A 1 91 ? 8.922 1.439 -1.265 1.00 98.56 91 ILE A O 1
ATOM 766 N N . LYS A 1 92 ? 10.446 2.488 -2.544 1.00 98.75 92 LYS A N 1
ATOM 767 C CA . LYS A 1 92 ? 10.421 3.737 -1.776 1.00 98.75 92 LYS A CA 1
ATOM 768 C C . LYS A 1 92 ? 9.042 4.406 -1.813 1.00 98.75 92 LYS A C 1
ATOM 770 O O . LYS A 1 92 ? 8.556 4.824 -0.766 1.00 98.75 92 LYS A O 1
ATOM 775 N N . TYR A 1 93 ? 8.415 4.480 -2.986 1.00 98.81 93 TYR A N 1
ATOM 776 C CA . TYR A 1 93 ? 7.054 4.993 -3.162 1.00 98.81 93 TYR A CA 1
ATOM 777 C C . TYR A 1 93 ? 6.044 4.234 -2.286 1.00 98.81 93 TYR A C 1
ATOM 779 O O . TYR A 1 93 ? 5.347 4.848 -1.480 1.00 98.81 93 TYR A O 1
ATOM 787 N N . MET A 1 94 ? 6.031 2.900 -2.360 1.00 98.75 94 MET A N 1
ATOM 788 C CA . MET A 1 94 ? 5.134 2.054 -1.568 1.00 98.75 94 MET A CA 1
ATOM 789 C C . MET A 1 94 ? 5.362 2.247 -0.063 1.00 98.75 94 MET A C 1
ATOM 791 O O . MET A 1 94 ? 4.405 2.400 0.692 1.00 98.75 94 MET A O 1
ATOM 795 N N . LYS A 1 95 ? 6.620 2.290 0.393 1.00 98.81 95 LYS A N 1
ATOM 796 C CA . LYS A 1 95 ? 6.931 2.550 1.806 1.00 98.81 95 LYS A CA 1
ATOM 797 C C . LYS A 1 95 ? 6.420 3.912 2.274 1.00 98.81 95 LYS A C 1
ATOM 799 O O . LYS A 1 95 ? 5.854 3.991 3.359 1.00 98.81 95 LYS A O 1
ATOM 804 N N . ASN A 1 96 ? 6.548 4.958 1.459 1.00 98.81 96 ASN A N 1
ATOM 805 C CA . ASN A 1 96 ? 6.001 6.271 1.796 1.00 98.81 96 ASN A CA 1
ATOM 806 C C . ASN A 1 96 ? 4.464 6.253 1.889 1.00 98.81 96 ASN A C 1
ATOM 808 O O . ASN A 1 96 ? 3.917 6.843 2.815 1.00 98.81 96 ASN A O 1
ATOM 812 N N . GLN A 1 97 ? 3.771 5.541 0.991 1.00 98.81 97 GLN A N 1
ATOM 813 C CA . GLN A 1 97 ? 2.317 5.345 1.094 1.00 98.81 97 GLN A CA 1
ATOM 814 C C . GLN A 1 97 ? 1.930 4.617 2.385 1.00 98.81 97 GLN A C 1
ATOM 816 O O . GLN A 1 97 ? 0.983 4.995 3.069 1.00 98.81 97 GLN A O 1
ATOM 821 N N . LEU A 1 98 ? 2.680 3.578 2.753 1.00 98.88 98 LEU A N 1
ATOM 822 C CA . LEU A 1 98 ? 2.445 2.856 4.000 1.00 98.88 98 LEU A CA 1
ATOM 823 C C . LEU A 1 98 ? 2.707 3.731 5.226 1.00 98.88 98 LEU A C 1
ATOM 825 O O . LEU A 1 98 ? 1.961 3.619 6.192 1.00 98.88 98 LEU A O 1
ATOM 829 N N . ALA A 1 99 ? 3.706 4.616 5.192 1.00 98.88 99 ALA A N 1
ATOM 830 C CA . ALA A 1 99 ? 3.923 5.583 6.263 1.00 98.88 99 ALA A CA 1
ATOM 831 C C . ALA A 1 99 ? 2.693 6.477 6.466 1.00 98.88 99 ALA A C 1
ATOM 833 O O . ALA A 1 99 ? 2.240 6.590 7.599 1.00 98.88 99 ALA A O 1
ATOM 834 N N . GLU A 1 100 ? 2.108 7.024 5.390 1.00 98.81 100 GLU A N 1
ATOM 835 C CA . GLU A 1 100 ? 0.856 7.804 5.454 1.00 98.81 100 GLU A CA 1
ATOM 836 C C . GLU A 1 100 ? -0.260 6.995 6.139 1.00 98.81 100 GLU A C 1
ATOM 838 O O . GLU A 1 100 ? -0.883 7.456 7.098 1.00 98.81 100 GLU A O 1
ATOM 843 N N . LEU A 1 101 ? -0.466 5.745 5.708 1.00 98.81 101 LEU A N 1
ATOM 844 C CA . LEU A 1 101 ? -1.495 4.864 6.269 1.00 98.81 101 LEU A CA 1
ATOM 845 C C . LEU A 1 101 ? -1.260 4.534 7.754 1.00 98.81 101 LEU A C 1
ATOM 847 O O . LEU A 1 101 ? -2.215 4.448 8.528 1.00 98.81 101 LEU A O 1
ATOM 851 N N . LEU A 1 102 ? -0.001 4.346 8.153 1.00 98.75 102 LEU A N 1
ATOM 852 C CA . LEU A 1 102 ? 0.396 3.965 9.509 1.00 98.75 102 LEU A CA 1
ATOM 853 C C . LEU A 1 102 ? 0.441 5.151 10.483 1.00 98.75 102 LEU A C 1
ATOM 855 O O . LEU A 1 102 ? 0.422 4.921 11.693 1.00 98.75 102 LEU A O 1
ATOM 859 N N . THR A 1 103 ? 0.496 6.398 10.005 1.00 98.25 103 THR A N 1
ATOM 860 C CA . THR A 1 103 ? 0.537 7.587 10.874 1.00 98.25 103 THR A CA 1
ATOM 861 C C . THR A 1 103 ? -0.780 8.350 10.931 1.00 98.25 103 THR A C 1
ATOM 863 O O . THR A 1 103 ? -1.135 8.855 11.997 1.00 98.25 103 THR A O 1
ATOM 866 N N . ASP A 1 104 ? -1.532 8.418 9.830 1.00 98.12 104 ASP A N 1
ATOM 867 C CA . ASP A 1 104 ? -2.594 9.425 9.688 1.00 98.12 104 ASP A CA 1
ATOM 868 C C . ASP A 1 104 ? -4.002 8.885 10.021 1.00 98.12 104 ASP A C 1
ATOM 870 O O . ASP A 1 104 ? -4.929 9.664 10.260 1.00 98.12 104 ASP A O 1
ATOM 874 N N . TYR A 1 105 ? -4.164 7.558 10.117 1.00 98.31 105 TYR A N 1
ATOM 875 C CA . TYR A 1 105 ? -5.464 6.882 10.310 1.00 98.31 105 TYR A CA 1
ATOM 876 C C . TYR A 1 105 ? -5.627 6.230 11.693 1.00 98.31 105 TYR A C 1
ATOM 878 O O . TYR A 1 105 ? -6.640 5.579 11.970 1.00 98.31 105 TYR A O 1
ATOM 886 N N . GLY A 1 106 ? -4.661 6.456 12.589 1.00 96.31 106 GLY A N 1
ATOM 887 C CA . GLY A 1 106 ? -4.650 5.944 13.958 1.00 96.31 106 GLY A CA 1
ATOM 888 C C . GLY A 1 106 ? -4.095 4.523 14.092 1.00 96.31 106 GLY A C 1
ATOM 889 O O . GLY A 1 106 ? -3.440 3.992 13.201 1.00 96.31 106 GLY A O 1
ATOM 890 N N . ASP A 1 107 ? -4.347 3.920 15.252 1.00 97.19 107 ASP A N 1
ATOM 891 C CA . ASP A 1 107 ? -3.846 2.591 15.609 1.00 97.19 107 ASP A CA 1
ATOM 892 C C . ASP A 1 107 ? -4.599 1.486 14.841 1.00 97.19 107 ASP A C 1
ATOM 894 O O . ASP A 1 107 ? -5.792 1.236 15.076 1.00 97.19 107 ASP A O 1
ATOM 898 N N . LEU A 1 108 ? -3.902 0.801 13.934 1.00 98.44 108 LEU A N 1
ATOM 899 C CA . LEU A 1 108 ? -4.455 -0.225 13.052 1.00 98.44 108 LEU A CA 1
ATOM 900 C C . LEU A 1 108 ? -4.423 -1.606 13.716 1.00 98.44 108 LEU A C 1
ATOM 902 O O . LEU A 1 108 ? -3.634 -1.883 14.612 1.00 98.44 108 LEU A O 1
ATOM 906 N N . GLY A 1 109 ? -5.341 -2.490 13.325 1.00 98.56 109 GLY A N 1
ATOM 907 C CA . GLY A 1 109 ? -5.340 -3.882 13.791 1.00 98.56 109 GLY A CA 1
ATOM 908 C C . GLY A 1 109 ? -4.479 -4.782 12.925 1.00 98.56 109 GLY A C 1
ATOM 909 O O . GLY A 1 109 ? -3.586 -5.463 13.418 1.00 98.56 109 GLY A O 1
ATOM 910 N N . VAL A 1 110 ? -4.774 -4.787 11.627 1.00 98.50 110 VAL A N 1
ATOM 911 C CA . VAL A 1 110 ? -4.116 -5.635 10.635 1.00 98.50 110 VAL A CA 1
ATOM 912 C C . VAL A 1 110 ? -3.698 -4.774 9.450 1.00 98.50 110 VAL A C 1
ATOM 914 O O . VAL A 1 110 ? -4.497 -3.964 8.972 1.00 98.50 110 VAL A O 1
ATOM 917 N N . LEU A 1 111 ? -2.489 -5.011 8.949 1.00 98.56 111 LEU A N 1
ATOM 918 C CA . LEU A 1 111 ? -2.080 -4.651 7.599 1.00 98.56 111 LEU A CA 1
ATOM 919 C C . LEU A 1 111 ? -1.936 -5.936 6.778 1.00 98.56 111 LEU A C 1
ATOM 921 O O . LEU A 1 111 ? -1.054 -6.760 7.014 1.00 98.56 111 LEU A O 1
ATOM 925 N N . TRP A 1 112 ? -2.875 -6.137 5.861 1.00 98.56 112 TRP A N 1
ATOM 926 C CA . TRP A 1 112 ? -3.003 -7.338 5.052 1.00 98.56 112 TRP A CA 1
ATOM 927 C C . TRP A 1 112 ? -2.417 -7.078 3.665 1.00 98.56 112 TRP A C 1
ATOM 929 O O . TRP A 1 112 ? -3.007 -6.355 2.864 1.00 98.56 112 TRP A O 1
ATOM 939 N N . PHE A 1 113 ? -1.249 -7.646 3.391 1.00 98.31 113 PHE A N 1
ATOM 940 C CA . PHE A 1 113 ? -0.560 -7.509 2.114 1.00 98.31 113 PHE A CA 1
ATOM 941 C C . PHE A 1 113 ? -1.026 -8.527 1.076 1.00 98.31 113 PHE A C 1
ATOM 943 O O . PHE A 1 113 ? -1.441 -9.632 1.428 1.00 98.31 113 PHE A O 1
ATOM 950 N N . ASP A 1 114 ? -0.910 -8.148 -0.195 1.00 97.31 114 ASP A N 1
ATOM 951 C CA . ASP A 1 114 ? -1.119 -9.007 -1.366 1.00 97.31 114 ASP A CA 1
ATOM 952 C C . ASP A 1 114 ? -0.185 -8.605 -2.512 1.00 97.31 114 ASP A C 1
ATOM 954 O O . ASP A 1 114 ? 0.337 -7.489 -2.526 1.00 97.31 114 ASP A O 1
ATOM 958 N N . GLY A 1 115 ? -0.042 -9.457 -3.525 1.00 95.69 115 GLY A N 1
ATOM 959 C CA . GLY A 1 115 ? 0.742 -9.154 -4.727 1.00 95.69 115 GLY A CA 1
ATOM 960 C C . GLY A 1 115 ? 2.235 -9.455 -4.590 1.00 95.69 115 GLY A C 1
ATOM 961 O O . GLY A 1 115 ? 3.041 -8.942 -5.364 1.00 95.69 115 GLY A O 1
ATOM 962 N N . GLU A 1 116 ? 2.601 -10.283 -3.615 1.00 94.19 116 GLU A N 1
ATOM 963 C CA . GLU A 1 116 ? 3.964 -10.695 -3.276 1.00 94.19 116 GLU A CA 1
ATOM 964 C C . GLU A 1 116 ? 4.548 -11.769 -4.203 1.00 94.19 116 GLU A C 1
ATOM 966 O O . GLU A 1 116 ? 5.721 -12.112 -4.094 1.00 94.19 116 GLU A O 1
ATOM 971 N N . TRP A 1 117 ? 3.729 -12.341 -5.088 1.00 92.06 117 TRP A N 1
ATOM 972 C CA . TRP A 1 117 ? 4.077 -13.516 -5.895 1.00 92.06 117 TRP A CA 1
ATOM 973 C C . TRP A 1 117 ? 4.895 -13.210 -7.157 1.00 92.06 117 TRP A C 1
ATOM 975 O O . TRP A 1 117 ? 5.198 -14.124 -7.927 1.00 92.06 117 TRP A O 1
ATOM 985 N N . GLU A 1 118 ? 5.245 -11.949 -7.405 1.00 93.00 118 GLU A N 1
ATOM 986 C CA . GLU A 1 118 ? 6.099 -11.586 -8.536 1.00 93.00 118 GLU A CA 1
ATOM 987 C C . GLU A 1 118 ? 7.568 -11.868 -8.244 1.00 93.00 118 GLU A C 1
ATOM 989 O O . GLU A 1 118 ? 8.061 -11.606 -7.152 1.00 93.00 118 GLU A O 1
ATOM 994 N N . SER A 1 119 ? 8.312 -12.317 -9.257 1.00 91.19 119 SER A N 1
ATOM 995 C CA . SER A 1 119 ? 9.741 -12.633 -9.121 1.00 91.19 119 SER A CA 1
ATOM 996 C C . SER A 1 119 ? 10.622 -11.424 -8.781 1.00 91.19 119 SER A C 1
ATOM 998 O O . SER A 1 119 ? 11.789 -11.592 -8.442 1.00 91.19 119 SER A O 1
ATOM 1000 N N . THR A 1 120 ? 10.096 -10.207 -8.934 1.00 94.62 120 THR A N 1
ATOM 1001 C CA . THR A 1 120 ? 10.750 -8.951 -8.542 1.00 94.62 120 THR A CA 1
ATOM 1002 C C . THR A 1 120 ? 10.686 -8.703 -7.037 1.00 94.62 120 THR A C 1
ATOM 1004 O O . THR A 1 120 ? 11.527 -7.971 -6.515 1.00 94.62 120 THR A O 1
ATOM 1007 N N . TRP A 1 121 ? 9.732 -9.321 -6.335 1.00 95.75 121 TRP A N 1
ATOM 1008 C CA . TRP A 1 121 ? 9.597 -9.235 -4.889 1.00 95.75 121 TRP A CA 1
ATOM 1009 C C . TRP A 1 121 ? 10.438 -10.321 -4.216 1.00 95.75 121 TRP A C 1
ATOM 1011 O O . TRP A 1 121 ? 10.250 -11.515 -4.444 1.00 95.75 121 TRP A O 1
ATOM 1021 N N . THR A 1 122 ? 11.397 -9.907 -3.391 1.00 92.81 122 THR A N 1
ATOM 1022 C CA . THR A 1 122 ? 12.366 -10.819 -2.762 1.00 92.81 122 THR A CA 1
ATOM 1023 C C . THR A 1 122 ? 12.045 -11.057 -1.283 1.00 92.81 122 THR A C 1
ATOM 1025 O O . THR A 1 122 ? 11.409 -10.207 -0.647 1.00 92.81 122 THR A O 1
ATOM 1028 N N . PRO A 1 123 ? 12.489 -12.181 -0.688 1.00 90.19 123 PRO A N 1
ATOM 1029 C CA . PRO A 1 123 ? 12.378 -12.402 0.754 1.00 90.19 123 PRO A CA 1
ATOM 1030 C C . PRO A 1 123 ? 12.988 -11.266 1.587 1.00 90.19 123 PRO A C 1
ATOM 1032 O O . PRO A 1 123 ? 12.392 -10.841 2.576 1.00 90.19 123 PRO A O 1
ATOM 1035 N N . GLU A 1 124 ? 14.128 -10.717 1.159 1.00 92.25 124 GLU A N 1
ATOM 1036 C CA . GLU A 1 124 ? 14.814 -9.612 1.831 1.00 92.25 124 GLU A CA 1
ATOM 1037 C C . GLU A 1 124 ? 13.957 -8.341 1.845 1.00 92.25 124 GLU A C 1
ATOM 1039 O O . GLU A 1 124 ? 13.842 -7.690 2.884 1.00 92.25 124 GLU A O 1
ATOM 1044 N N . MET A 1 125 ? 13.301 -8.016 0.724 1.00 95.69 125 MET A N 1
ATOM 1045 C CA . MET A 1 125 ? 12.351 -6.899 0.651 1.00 95.69 125 MET A CA 1
ATOM 1046 C C . MET A 1 125 ? 11.137 -7.123 1.556 1.00 95.69 125 MET A C 1
ATOM 1048 O O . MET A 1 125 ? 10.676 -6.183 2.201 1.00 95.69 125 MET A O 1
ATOM 1052 N N . GLY A 1 126 ? 10.645 -8.361 1.649 1.00 95.31 126 GLY A N 1
ATOM 1053 C CA . GLY A 1 126 ? 9.571 -8.732 2.570 1.00 95.31 126 GLY A CA 1
ATOM 1054 C C . GLY A 1 126 ? 9.943 -8.517 4.0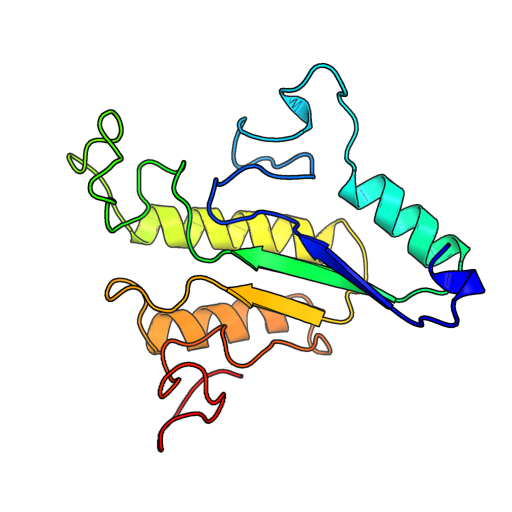40 1.00 95.31 126 GLY A C 1
ATOM 1055 O O . GLY A 1 126 ? 9.175 -7.908 4.785 1.00 95.31 126 GLY A O 1
ATOM 1056 N N . HIS A 1 127 ? 11.135 -8.958 4.457 1.00 94.38 127 HIS A N 1
ATOM 1057 C CA . HIS A 1 127 ? 11.652 -8.721 5.812 1.00 94.38 127 HIS A CA 1
ATOM 1058 C C . HIS A 1 127 ? 11.834 -7.232 6.114 1.00 94.38 127 HIS A C 1
ATOM 1060 O O . HIS A 1 127 ? 11.432 -6.747 7.173 1.00 94.38 127 HIS A O 1
ATOM 1066 N N . ASP A 1 128 ? 12.424 -6.497 5.176 1.00 97.00 128 ASP A N 1
ATOM 1067 C CA . ASP A 1 128 ? 12.627 -5.058 5.289 1.00 97.00 128 ASP A CA 1
ATOM 1068 C C . ASP A 1 128 ? 11.286 -4.304 5.389 1.00 97.00 128 ASP A C 1
ATOM 1070 O O . ASP A 1 128 ? 11.129 -3.431 6.245 1.00 97.00 128 ASP A O 1
ATOM 1074 N N . LEU A 1 129 ? 10.277 -4.688 4.600 1.00 97.88 129 LEU A N 1
ATOM 1075 C CA . LEU A 1 129 ? 8.931 -4.120 4.682 1.00 97.88 129 LEU A CA 1
ATOM 1076 C C . LEU A 1 129 ? 8.241 -4.441 6.014 1.00 97.88 129 LEU A C 1
ATOM 1078 O O . LEU A 1 129 ? 7.658 -3.550 6.630 1.00 97.88 129 LEU A O 1
ATOM 1082 N N . TYR A 1 130 ? 8.334 -5.686 6.485 1.00 97.25 130 TYR A N 1
ATOM 1083 C CA . TYR A 1 130 ? 7.786 -6.103 7.777 1.00 97.25 130 TYR A CA 1
ATOM 1084 C C . TYR A 1 130 ? 8.355 -5.263 8.928 1.00 97.25 130 TYR A C 1
ATOM 1086 O O . TYR A 1 130 ? 7.601 -4.711 9.735 1.00 97.25 130 TYR A O 1
ATOM 1094 N N . ASN A 1 131 ? 9.682 -5.110 8.969 1.00 97.56 131 ASN A N 1
ATOM 1095 C CA . ASN A 1 131 ? 10.360 -4.301 9.979 1.00 97.56 131 ASN A CA 1
ATOM 1096 C C . ASN A 1 131 ? 9.996 -2.820 9.851 1.00 97.56 131 ASN A C 1
ATOM 1098 O O . ASN A 1 131 ? 9.744 -2.156 10.856 1.00 97.56 131 ASN A O 1
ATOM 1102 N N . TYR A 1 132 ? 9.914 -2.307 8.621 1.00 98.44 132 TYR A N 1
ATOM 1103 C CA . TYR A 1 132 ? 9.486 -0.938 8.356 1.00 98.44 132 TYR A CA 1
ATOM 1104 C C . TYR A 1 132 ? 8.100 -0.658 8.948 1.00 98.44 132 TYR A C 1
ATOM 1106 O O . TYR A 1 132 ? 7.943 0.313 9.680 1.00 98.44 132 TYR A O 1
ATOM 1114 N N . VAL A 1 133 ? 7.121 -1.537 8.717 1.00 98.44 133 VAL A N 1
ATOM 1115 C CA . VAL A 1 133 ? 5.761 -1.402 9.264 1.00 98.44 133 VAL A CA 1
ATOM 1116 C C . VAL A 1 133 ? 5.761 -1.459 10.798 1.00 98.44 133 VAL A C 1
ATOM 1118 O O . VAL A 1 133 ? 5.161 -0.599 11.447 1.00 98.44 133 VAL A O 1
ATOM 1121 N N . ARG A 1 134 ? 6.469 -2.429 11.393 1.00 97.50 134 ARG A N 1
ATOM 1122 C CA . ARG A 1 134 ? 6.554 -2.595 12.858 1.00 97.50 134 ARG A CA 1
ATOM 1123 C C . ARG A 1 134 ? 7.253 -1.430 13.561 1.00 97.50 134 ARG A C 1
ATOM 1125 O O . ARG A 1 134 ? 6.941 -1.162 14.716 1.00 97.50 134 ARG A O 1
ATOM 1132 N N . ASN A 1 135 ? 8.142 -0.708 12.878 1.00 98.25 135 ASN A N 1
ATOM 1133 C CA . ASN A 1 135 ? 8.752 0.506 13.425 1.00 98.25 135 ASN A CA 1
ATOM 1134 C C . ASN A 1 135 ? 7.735 1.644 13.622 1.00 98.25 135 ASN A C 1
ATOM 1136 O O . ASN A 1 135 ? 7.926 2.464 14.517 1.00 98.25 135 ASN A O 1
ATOM 1140 N N . TYR A 1 136 ? 6.664 1.701 12.821 1.00 98.38 136 TYR A N 1
ATOM 1141 C CA . TYR A 1 136 ? 5.578 2.669 13.019 1.00 98.38 136 TYR A CA 1
ATOM 1142 C C . TYR A 1 136 ? 4.545 2.173 14.030 1.00 98.38 136 TYR A C 1
ATOM 1144 O O . TYR A 1 136 ? 4.124 2.933 14.900 1.00 98.38 136 TYR A O 1
ATOM 1152 N N . GLN A 1 137 ? 4.128 0.910 13.914 1.00 98.31 137 GLN A N 1
ATOM 1153 C CA . GLN A 1 137 ? 3.129 0.307 14.798 1.00 98.31 137 GLN A CA 1
ATOM 1154 C C . GLN A 1 137 ? 3.615 -1.067 15.294 1.00 98.31 137 GLN A C 1
ATOM 1156 O O . GLN A 1 137 ? 3.410 -2.072 14.612 1.00 98.31 137 GLN A O 1
ATOM 1161 N N . PRO A 1 138 ? 4.252 -1.143 16.479 1.00 97.75 138 PRO A N 1
ATOM 1162 C CA . PRO A 1 138 ? 4.855 -2.379 16.984 1.00 97.75 138 PRO A CA 1
ATOM 1163 C C . PRO A 1 138 ? 3.873 -3.528 17.205 1.00 97.75 138 PRO A C 1
ATOM 1165 O O . PRO A 1 138 ? 4.270 -4.681 17.070 1.00 97.75 138 PRO A O 1
ATOM 1168 N N . ASP A 1 139 ? 2.604 -3.234 17.494 1.00 97.19 139 ASP A N 1
ATOM 1169 C CA . ASP A 1 139 ? 1.578 -4.233 17.825 1.00 97.19 139 ASP A CA 1
ATOM 1170 C C . ASP A 1 139 ? 0.713 -4.655 16.623 1.00 97.19 139 ASP A C 1
ATOM 1172 O O . ASP A 1 139 ? -0.166 -5.510 16.762 1.00 97.19 139 ASP A O 1
ATOM 1176 N N . ILE A 1 140 ? 0.951 -4.087 15.434 1.00 98.31 140 ILE A N 1
ATOM 1177 C CA . ILE A 1 140 ? 0.144 -4.378 14.244 1.00 98.31 140 ILE A CA 1
ATOM 1178 C C . ILE A 1 140 ? 0.309 -5.834 13.798 1.00 98.31 140 ILE A C 1
ATOM 1180 O O . ILE A 1 140 ? 1.410 -6.390 13.772 1.00 98.31 140 ILE A O 1
ATOM 1184 N N . ILE A 1 141 ? -0.795 -6.463 13.405 1.00 98.12 141 ILE A N 1
ATOM 1185 C CA . ILE A 1 141 ? -0.772 -7.797 12.807 1.00 98.12 141 ILE A CA 1
ATOM 1186 C C . ILE A 1 141 ? -0.466 -7.655 11.315 1.00 98.12 141 ILE A C 1
ATOM 1188 O O . ILE A 1 141 ? -1.119 -6.891 10.607 1.00 98.12 141 ILE A O 1
ATOM 1192 N N . ILE A 1 142 ? 0.500 -8.426 10.825 1.00 97.75 142 ILE A N 1
ATOM 1193 C CA . ILE A 1 142 ? 0.875 -8.489 9.408 1.00 97.75 142 ILE A CA 1
ATOM 1194 C C . ILE A 1 142 ? 0.650 -9.930 8.949 1.00 97.75 142 ILE A C 1
ATOM 1196 O O . ILE A 1 142 ? 1.021 -10.860 9.662 1.00 97.75 142 ILE A O 1
ATOM 1200 N N . ASN A 1 143 ? -0.006 -10.132 7.807 1.00 94.88 143 ASN A N 1
ATOM 1201 C CA . ASN A 1 143 ? -0.217 -11.477 7.269 1.00 94.88 143 ASN A CA 1
ATOM 1202 C C . ASN A 1 143 ? 1.061 -12.030 6.610 1.00 94.88 143 ASN A C 1
ATOM 1204 O O . ASN A 1 143 ? 1.949 -11.289 6.196 1.00 94.88 143 ASN A O 1
ATOM 1208 N N . ASN A 1 144 ? 1.103 -13.344 6.405 1.00 89.81 144 ASN A N 1
ATOM 1209 C CA . ASN A 1 144 ? 2.226 -14.050 5.778 1.00 89.81 144 ASN A CA 1
ATOM 1210 C C . ASN A 1 144 ? 2.391 -13.812 4.261 1.00 89.81 144 ASN A C 1
ATOM 1212 O O . ASN A 1 144 ? 3.072 -14.570 3.577 1.00 89.81 144 ASN A O 1
ATOM 1216 N N . ARG A 1 145 ? 1.726 -12.794 3.707 1.00 91.75 145 ARG A N 1
ATOM 1217 C CA . ARG A 1 145 ? 1.884 -12.355 2.310 1.00 91.75 145 ARG A CA 1
ATOM 1218 C C . ARG A 1 145 ? 2.745 -11.103 2.191 1.00 91.75 145 ARG A C 1
ATOM 1220 O O . ARG A 1 145 ? 2.846 -10.522 1.123 1.00 91.75 145 ARG A O 1
ATOM 1227 N N . VAL A 1 146 ? 3.366 -10.661 3.281 1.00 92.06 146 VAL A N 1
ATOM 1228 C CA . VAL A 1 146 ? 4.373 -9.598 3.214 1.00 92.06 146 VAL A CA 1
ATOM 1229 C C . VAL A 1 146 ? 5.682 -10.103 2.584 1.00 92.06 146 VAL A C 1
ATOM 1231 O O . VAL A 1 146 ? 6.374 -9.345 1.910 1.00 92.06 146 VAL A O 1
ATOM 1234 N N . GLY A 1 147 ? 6.016 -11.389 2.751 1.00 84.12 147 GLY A N 1
ATOM 1235 C CA . GLY A 1 147 ? 7.214 -12.021 2.191 1.00 84.12 147 GLY A CA 1
ATOM 1236 C C . GLY A 1 147 ? 6.926 -13.004 1.052 1.00 84.12 147 GLY A C 1
ATOM 1237 O O . GLY A 1 147 ? 5.880 -13.646 1.019 1.00 84.12 147 GLY A O 1
ATOM 1238 N N . ALA A 1 148 ? 7.898 -13.193 0.153 1.00 70.31 148 ALA A N 1
ATOM 1239 C CA . ALA A 1 148 ? 7.827 -14.108 -1.000 1.00 70.31 148 ALA A CA 1
ATOM 1240 C C . ALA A 1 148 ? 7.932 -15.617 -0.635 1.00 70.31 148 ALA A C 1
ATOM 1242 O O . ALA A 1 148 ? 8.380 -16.440 -1.432 1.00 70.31 148 ALA A O 1
ATOM 1243 N N . GLY A 1 149 ? 7.565 -15.997 0.594 1.00 60.59 149 GLY A N 1
ATOM 1244 C CA . GLY A 1 149 ? 7.899 -17.289 1.207 1.00 60.59 149 GLY A CA 1
ATOM 1245 C C . GLY A 1 149 ? 6.883 -18.416 1.080 1.00 60.59 149 GLY A C 1
ATOM 1246 O O . GLY A 1 149 ? 7.105 -19.507 1.608 1.00 60.59 149 GLY A O 1
ATOM 1247 N N . ARG A 1 150 ? 5.748 -18.175 0.423 1.00 63.12 150 ARG A N 1
ATOM 1248 C CA . ARG A 1 150 ? 4.634 -19.128 0.405 1.00 63.12 150 ARG A CA 1
ATOM 1249 C C . ARG A 1 150 ? 4.828 -20.241 -0.622 1.00 63.12 150 ARG A C 1
ATOM 1251 O O . ARG A 1 150 ? 5.168 -20.000 -1.779 1.00 63.12 150 ARG A O 1
ATOM 1258 N N . SER A 1 151 ? 4.490 -21.468 -0.228 1.00 49.78 151 SER A N 1
ATOM 1259 C CA . SER A 1 151 ? 4.223 -22.555 -1.176 1.00 49.78 151 SER A CA 1
ATOM 1260 C C . SER A 1 151 ? 2.754 -22.518 -1.603 1.00 49.78 151 SER A C 1
ATOM 1262 O O . SER A 1 151 ? 1.890 -23.127 -0.980 1.00 49.78 151 SER A O 1
ATOM 1264 N N . GLY A 1 152 ? 2.462 -21.774 -2.672 1.00 52.00 152 GLY A N 1
ATOM 1265 C CA . GLY A 1 152 ? 1.130 -21.731 -3.281 1.00 52.00 152 GLY A CA 1
ATOM 1266 C C . GLY A 1 152 ? 0.031 -21.102 -2.408 1.00 52.00 152 GLY A C 1
ATOM 1267 O O . GLY A 1 152 ? 0.272 -20.370 -1.441 1.00 52.00 152 GLY A O 1
ATOM 126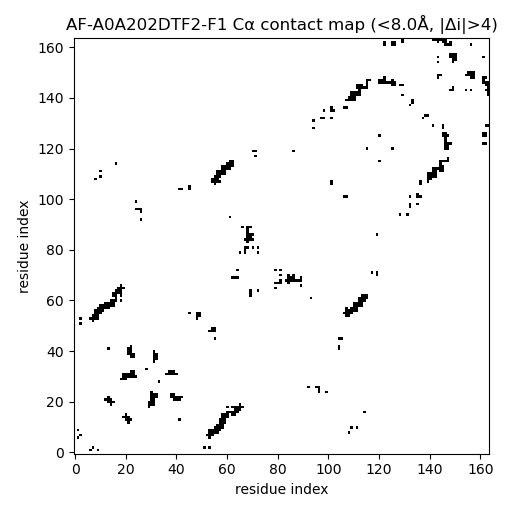8 N N . MET A 1 153 ? -1.225 -21.376 -2.770 1.00 49.84 153 MET A N 1
ATOM 1269 C CA . MET A 1 153 ? -2.411 -20.829 -2.090 1.00 49.84 153 MET A CA 1
ATOM 1270 C C . MET A 1 153 ? -2.695 -21.492 -0.730 1.00 49.84 153 MET A C 1
ATOM 1272 O O . MET A 1 153 ? -3.548 -21.007 0.008 1.00 49.84 153 MET A O 1
ATOM 1276 N N . GLU A 1 154 ? -1.952 -22.543 -0.372 1.00 52.44 1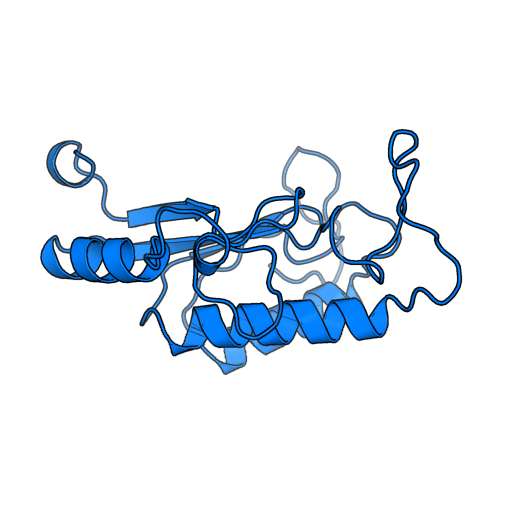54 GLU A N 1
ATOM 1277 C CA . GLU A 1 154 ? -2.169 -23.386 0.816 1.00 52.44 154 GLU A CA 1
ATOM 1278 C C . GLU A 1 154 ? -1.758 -22.714 2.138 1.00 52.44 154 GLU A C 1
ATOM 1280 O O . GLU A 1 154 ? -2.177 -23.142 3.208 1.00 52.44 154 GLU A O 1
ATOM 1285 N N . GLY A 1 155 ? -1.013 -21.604 2.079 1.00 50.00 155 GLY A N 1
ATOM 1286 C CA . GLY A 1 155 ? -0.848 -20.695 3.221 1.00 50.00 155 GLY A CA 1
ATOM 1287 C C . GLY A 1 155 ? 0.222 -21.079 4.236 1.00 50.00 155 GLY A C 1
ATOM 1288 O O . GLY A 1 155 ? 0.329 -20.395 5.250 1.00 50.00 155 GLY A O 1
ATOM 1289 N N . LEU A 1 156 ? 1.030 -22.101 3.956 1.00 55.75 156 LEU A N 1
ATOM 1290 C CA . LEU A 1 156 ? 2.203 -22.443 4.756 1.00 55.75 156 LEU A CA 1
ATOM 1291 C C . LEU A 1 156 ? 3.455 -21.763 4.186 1.00 55.75 156 LEU A C 1
ATOM 1293 O O . LEU A 1 156 ? 3.689 -21.768 2.970 1.00 55.75 156 LEU A O 1
ATOM 1297 N N . ASN A 1 157 ? 4.250 -21.173 5.079 1.00 56.25 157 ASN A N 1
ATOM 1298 C CA . ASN A 1 157 ? 5.587 -20.694 4.747 1.00 56.25 157 ASN A CA 1
ATOM 1299 C C . ASN A 1 157 ? 6.461 -21.912 4.414 1.00 56.25 157 ASN A C 1
ATOM 1301 O O . ASN A 1 157 ? 6.293 -22.985 4.999 1.00 56.25 157 ASN A O 1
ATOM 1305 N N . ARG A 1 158 ? 7.375 -21.766 3.454 1.00 56.72 158 ARG A N 1
ATOM 1306 C CA . ARG A 1 158 ? 8.443 -22.752 3.244 1.00 56.72 158 ARG A CA 1
ATOM 1307 C C . ARG A 1 158 ? 9.327 -22.818 4.496 1.00 56.72 158 ARG A C 1
ATOM 1309 O O . ARG A 1 158 ? 9.340 -21.885 5.294 1.00 56.72 15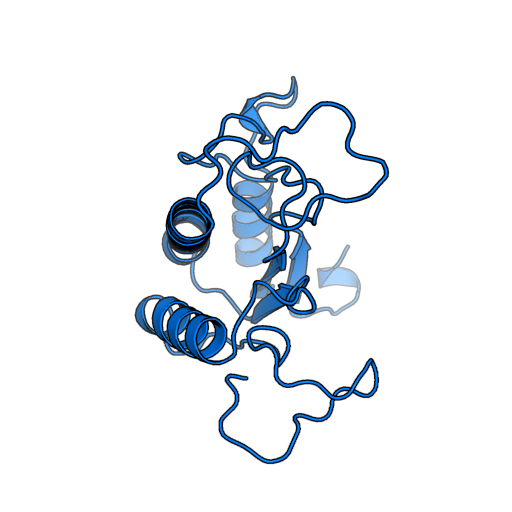8 ARG A O 1
ATOM 1316 N N . ASP A 1 159 ? 10.101 -23.887 4.651 1.00 56.25 159 ASP A N 1
ATOM 1317 C CA . ASP A 1 159 ? 11.180 -23.903 5.643 1.00 56.25 159 ASP A CA 1
ATOM 1318 C C . ASP A 1 159 ? 12.191 -22.779 5.311 1.00 56.25 159 ASP A C 1
ATOM 1320 O O . ASP A 1 159 ? 12.628 -22.661 4.161 1.00 56.25 159 ASP A O 1
ATOM 1324 N N . GLY A 1 160 ? 12.511 -21.906 6.280 1.00 59.31 160 GLY A N 1
ATOM 1325 C CA . GLY A 1 160 ? 13.413 -20.750 6.114 1.00 59.31 160 GLY A CA 1
ATOM 1326 C C . GLY A 1 160 ? 13.021 -19.513 6.943 1.00 59.31 160 GLY A C 1
ATOM 1327 O O . GLY A 1 160 ? 12.007 -19.524 7.639 1.00 59.31 160 GLY A O 1
ATOM 1328 N N . GLU A 1 161 ? 13.826 -18.445 6.877 1.00 60.41 161 GLU A N 1
ATOM 1329 C CA . GLU A 1 161 ? 13.474 -17.132 7.442 1.00 60.41 161 GLU A CA 1
ATOM 1330 C C . GLU A 1 161 ? 12.513 -16.412 6.483 1.00 60.41 161 GLU A C 1
ATOM 1332 O O . GLU A 1 161 ? 12.904 -16.024 5.382 1.00 60.41 161 GLU A O 1
ATOM 1337 N N . TYR A 1 162 ? 11.252 -16.258 6.889 1.00 63.72 162 TYR A N 1
ATOM 1338 C CA . TYR A 1 162 ? 10.240 -15.498 6.156 1.00 63.72 162 TYR A CA 1
ATOM 1339 C C . TYR A 1 162 ? 9.527 -14.534 7.108 1.00 63.72 162 TYR A C 1
ATOM 1341 O O . TYR A 1 162 ? 9.236 -14.885 8.253 1.00 63.72 162 TYR A O 1
ATOM 1349 N N . ALA A 1 163 ? 9.228 -13.321 6.637 1.00 68.06 163 ALA A N 1
ATOM 1350 C CA . ALA A 1 163 ? 8.445 -12.348 7.394 1.00 68.06 163 ALA A CA 1
ATOM 1351 C C . ALA A 1 163 ? 6.954 -12.698 7.353 1.00 68.06 163 ALA A C 1
ATOM 1353 O O . ALA A 1 163 ? 6.381 -12.810 6.266 1.00 68.06 163 ALA A O 1
ATOM 1354 N N . GLY A 1 164 ? 6.336 -12.742 8.537 1.00 54.97 164 GLY A N 1
ATOM 1355 C CA . GLY A 1 164 ? 4.899 -12.977 8.709 1.00 54.97 164 GLY A CA 1
ATOM 1356 C C . GLY A 1 164 ? 4.550 -14.444 8.897 1.00 54.97 164 GLY A C 1
ATOM 1357 O O . GLY A 1 164 ? 4.702 -15.230 7.936 1.00 54.97 164 GLY A O 1
#

Solvent-accessible surface area (backbone atoms only — not comparable to full-atom values): 9279 Å² total; per-residue (Å²): 106,61,66,80,72,68,51,59,61,49,76,43,72,41,24,45,50,68,41,50,27,39,34,79,50,94,87,52,75,58,24,32,60,68,43,96,76,60,53,46,52,52,55,56,48,36,53,51,25,60,76,68,71,30,42,43,24,35,28,39,39,74,29,40,74,57,52,64,26,44,63,81,85,57,95,84,58,84,81,72,61,71,78,89,46,39,53,67,61,34,54,51,51,53,51,55,54,49,48,52,58,57,65,77,59,50,87,57,48,35,49,38,43,37,59,33,87,44,92,77,48,42,52,68,57,9,38,52,49,50,52,55,51,35,74,71,40,76,83,48,41,58,41,56,36,51,13,50,39,54,59,70,92,79,74,46,68,52,96,74,94,61,32,88

Foldseek 3Di:
DCVVVVAQADEEEQADLQGEGLADAPLDCNYPCVDPVNDRPLQVVLVVCVVSNHAYAYEYEPHHQPDLQGDDHDPPPPPRDVPPRHNVVSLVSVLSRLVCVLPPSDAHAEYEYDHCQDPVRAQVSLVVSLVSSCVSPVNHHYAQSSGNQDDPPPRDGDPDDGRD

pLDDT: mean 92.96, std 12.41, range [49.78, 98.88]

Mean predicted aligned error: 4.41 Å